Protein AF-W9E8N7-F1 (afdb_monomer)

Organism: NCBI:txid1421016

Structure (mmCIF, N/CA/C/O backbone):
data_AF-W9E8N7-F1
#
_entry.id   AF-W9E8N7-F1
#
loop_
_atom_site.group_PDB
_atom_site.id
_atom_site.type_symbol
_atom_site.label_atom_id
_atom_site.label_alt_id
_atom_site.label_comp_id
_atom_site.label_asym_id
_atom_site.label_entity_id
_atom_site.label_seq_id
_atom_site.pdbx_PDB_ins_code
_atom_site.Cartn_x
_atom_site.Cartn_y
_atom_site.Cartn_z
_atom_site.occupancy
_atom_site.B_iso_or_equiv
_atom_site.auth_seq_id
_atom_site.auth_comp_id
_atom_site.auth_asym_id
_atom_site.auth_atom_id
_atom_site.pdbx_PDB_model_num
ATOM 1 N N . MET A 1 1 ? 32.886 -12.406 -20.389 1.00 54.56 1 MET A N 1
ATOM 2 C CA . MET A 1 1 ? 32.725 -10.946 -20.546 1.00 54.56 1 MET A CA 1
ATOM 3 C C . MET A 1 1 ? 31.265 -10.624 -20.271 1.00 54.56 1 MET A C 1
ATOM 5 O O . MET A 1 1 ? 30.426 -10.996 -21.075 1.00 54.56 1 MET A O 1
ATOM 9 N N . TYR A 1 2 ? 30.943 -10.055 -19.107 1.00 60.44 2 TYR A N 1
ATOM 10 C CA . TYR A 1 2 ? 29.586 -9.583 -18.817 1.00 60.44 2 TYR A CA 1
ATOM 11 C C . TYR A 1 2 ? 29.508 -8.126 -19.264 1.00 60.44 2 TYR A C 1
ATOM 13 O O . TYR A 1 2 ? 30.057 -7.252 -18.599 1.00 60.44 2 TYR A O 1
ATOM 21 N N . ILE A 1 3 ? 28.891 -7.875 -20.416 1.00 72.69 3 ILE A N 1
ATOM 22 C CA . ILE A 1 3 ? 28.592 -6.510 -20.851 1.00 72.69 3 ILE A CA 1
ATOM 23 C C . ILE A 1 3 ? 27.424 -6.043 -19.984 1.00 72.69 3 ILE A C 1
ATOM 25 O O . ILE A 1 3 ? 26.313 -6.555 -20.102 1.00 72.69 3 ILE A O 1
ATOM 29 N N . ARG A 1 4 ? 27.695 -5.123 -19.056 1.00 72.88 4 ARG A N 1
ATOM 30 C CA . ARG A 1 4 ? 26.648 -4.403 -18.333 1.00 72.88 4 ARG A CA 1
ATOM 31 C C . ARG A 1 4 ? 26.248 -3.220 -19.196 1.00 72.88 4 ARG A C 1
ATOM 33 O O . ARG A 1 4 ? 27.026 -2.287 -19.350 1.00 72.88 4 ARG A O 1
ATOM 40 N N . GLN A 1 5 ? 25.072 -3.309 -19.799 1.00 75.81 5 GLN A N 1
ATOM 41 C CA . GLN A 1 5 ? 24.465 -2.176 -20.478 1.00 75.81 5 GLN A CA 1
ATOM 42 C C . GLN A 1 5 ? 24.056 -1.157 -19.410 1.00 75.81 5 GLN A C 1
ATOM 44 O O . GLN A 1 5 ? 23.419 -1.525 -18.421 1.00 75.81 5 GLN A O 1
ATOM 49 N N . GLU A 1 6 ? 24.466 0.096 -19.574 1.00 77.88 6 GLU A N 1
ATOM 50 C CA . GLU A 1 6 ? 23.994 1.180 -18.715 1.00 77.88 6 GLU A CA 1
ATOM 51 C C . GLU A 1 6 ? 22.499 1.412 -18.986 1.00 77.88 6 GLU A C 1
ATOM 53 O O . GLU A 1 6 ? 22.050 1.337 -20.134 1.00 77.88 6 GLU A O 1
ATOM 58 N N . CYS A 1 7 ? 21.709 1.638 -17.930 1.00 74.81 7 CYS A N 1
ATOM 59 C CA . CYS A 1 7 ? 20.302 1.996 -18.096 1.00 74.81 7 CYS A CA 1
ATOM 60 C C . CYS A 1 7 ? 20.226 3.366 -18.774 1.00 74.81 7 CYS A C 1
ATOM 62 O O . CYS A 1 7 ? 20.619 4.364 -18.178 1.00 74.81 7 CYS A O 1
ATOM 64 N N . LEU A 1 8 ? 19.715 3.401 -20.007 1.00 85.06 8 LEU A N 1
ATOM 65 C CA . LEU A 1 8 ? 19.536 4.640 -20.770 1.00 85.06 8 LEU A CA 1
ATOM 66 C C . LEU A 1 8 ? 18.454 5.550 -20.175 1.00 85.06 8 LEU A C 1
ATOM 68 O O . LEU A 1 8 ? 18.531 6.759 -20.356 1.00 85.06 8 LEU A O 1
ATOM 72 N N . PHE A 1 9 ? 17.474 4.962 -19.483 1.00 85.06 9 PHE A N 1
ATOM 73 C CA . PHE A 1 9 ? 16.367 5.670 -18.847 1.00 85.06 9 PHE A CA 1
ATOM 74 C C . PHE A 1 9 ? 16.111 5.132 -17.441 1.00 85.06 9 PHE A C 1
ATOM 76 O O . PHE A 1 9 ? 16.296 3.935 -17.178 1.00 85.06 9 PHE A O 1
ATOM 83 N N . SER A 1 10 ? 15.664 6.010 -16.545 1.00 86.75 10 SER A N 1
ATOM 84 C CA . SER A 1 10 ? 15.150 5.616 -15.232 1.00 86.75 10 SER A CA 1
ATOM 85 C C . SER A 1 10 ? 13.738 5.024 -15.341 1.00 86.75 10 SER A C 1
ATOM 87 O O . SER A 1 10 ? 13.044 5.196 -16.342 1.00 86.75 10 SER A O 1
ATOM 89 N N . PHE A 1 11 ? 13.291 4.295 -14.312 1.00 87.44 11 PHE A N 1
ATOM 90 C CA . PHE A 1 11 ? 11.921 3.768 -14.298 1.00 87.44 11 PHE A CA 1
ATOM 91 C C . PHE A 1 11 ? 10.887 4.903 -14.330 1.00 87.44 11 PHE A C 1
ATOM 93 O O . PHE A 1 11 ? 9.913 4.813 -15.070 1.00 87.44 11 PHE A O 1
ATOM 100 N N . ASP A 1 12 ? 11.140 5.985 -13.588 1.00 85.56 12 ASP A N 1
ATOM 101 C CA . ASP A 1 12 ? 10.286 7.177 -13.553 1.00 85.56 12 ASP A CA 1
ATOM 102 C C . ASP A 1 12 ? 10.121 7.802 -14.945 1.00 85.56 12 ASP A C 1
ATOM 104 O O . ASP A 1 12 ? 9.006 8.101 -15.367 1.00 85.56 12 ASP A O 1
ATOM 108 N N . GLU A 1 13 ? 11.216 7.929 -15.700 1.00 88.88 13 GLU A N 1
ATOM 109 C CA . GLU A 1 13 ? 11.186 8.449 -17.073 1.00 88.88 13 GLU A CA 1
ATOM 110 C C . GLU A 1 13 ? 10.324 7.593 -18.000 1.00 88.88 13 GLU A C 1
ATOM 112 O O . GLU A 1 13 ? 9.601 8.127 -18.837 1.00 88.88 13 GLU A O 1
ATOM 117 N N . LEU A 1 14 ? 10.373 6.268 -17.848 1.00 88.75 14 LEU A N 1
ATOM 118 C CA . LEU A 1 14 ? 9.561 5.359 -18.655 1.00 88.75 14 LEU A CA 1
ATOM 119 C C . LEU A 1 14 ? 8.070 5.457 -18.314 1.00 88.75 14 LEU A C 1
ATOM 121 O O . LEU A 1 14 ? 7.239 5.321 -19.213 1.00 88.75 14 LEU A O 1
ATOM 125 N N . ILE A 1 15 ? 7.728 5.702 -17.045 1.00 88.75 15 ILE A N 1
ATOM 126 C CA . ILE A 1 15 ? 6.334 5.827 -16.601 1.00 88.75 15 ILE A CA 1
ATOM 127 C C . ILE A 1 15 ? 5.663 7.078 -17.170 1.00 88.75 15 ILE A C 1
ATOM 129 O O . ILE A 1 15 ? 4.499 6.999 -17.546 1.00 88.75 15 ILE A O 1
ATOM 133 N N . ILE A 1 16 ? 6.386 8.190 -17.336 1.00 86.75 16 ILE A N 1
ATOM 134 C CA . ILE A 1 16 ? 5.837 9.439 -17.908 1.00 86.75 16 ILE A CA 1
ATOM 135 C C . ILE A 1 16 ? 5.209 9.222 -19.297 1.00 86.75 16 ILE A C 1
ATOM 137 O O . ILE A 1 16 ? 4.272 9.922 -19.674 1.00 86.75 16 ILE A O 1
ATOM 141 N N . PHE A 1 17 ? 5.711 8.255 -20.069 1.00 88.31 17 PHE A N 1
ATOM 142 C CA . PHE A 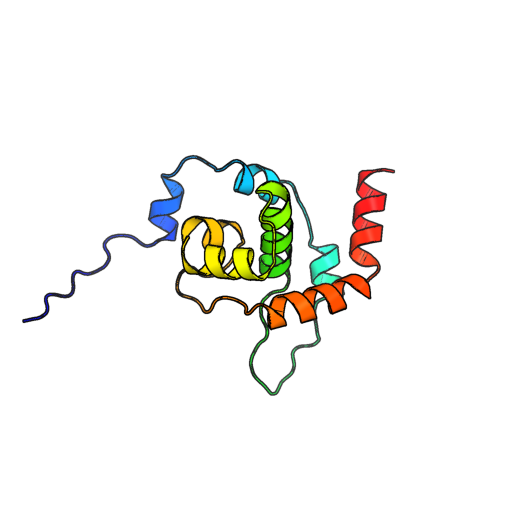1 17 ? 5.197 7.953 -21.407 1.00 88.31 17 PHE A CA 1
ATOM 143 C C . PHE A 1 17 ? 4.035 6.951 -21.416 1.00 88.31 17 PHE A C 1
ATOM 145 O O . PHE A 1 17 ? 3.491 6.664 -22.485 1.00 88.31 17 PHE A O 1
ATOM 152 N N . GLN A 1 18 ? 3.662 6.391 -20.263 1.00 86.88 18 GLN A N 1
ATOM 153 C CA . GLN A 1 18 ? 2.525 5.484 -20.156 1.00 86.88 18 GLN A CA 1
ATOM 154 C C . GLN A 1 18 ? 1.219 6.262 -19.950 1.00 86.88 18 GLN A C 1
ATOM 156 O O . GLN A 1 18 ? 1.219 7.321 -19.326 1.00 86.88 18 GLN A O 1
ATOM 161 N N . PRO A 1 19 ? 0.089 5.763 -20.481 1.00 87.94 19 PRO A N 1
ATOM 162 C CA . PRO A 1 19 ? -1.209 6.343 -20.172 1.00 87.94 19 PRO A CA 1
ATOM 163 C C . PRO A 1 19 ? -1.545 6.131 -18.693 1.00 87.94 19 PRO A C 1
ATOM 165 O O . PRO A 1 19 ? -1.278 5.057 -18.150 1.00 87.94 19 PRO A O 1
ATOM 168 N N . GLU A 1 20 ? -2.190 7.123 -18.077 1.00 86.38 20 GLU A N 1
ATOM 169 C CA . GLU A 1 20 ? -2.609 7.029 -16.678 1.00 86.38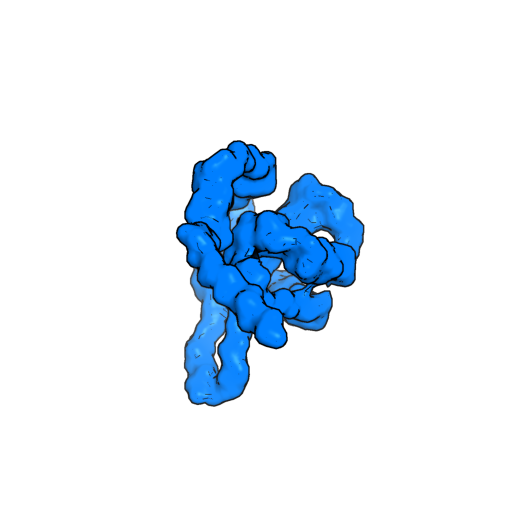 20 GLU A CA 1
ATOM 170 C C . GLU A 1 20 ? -3.528 5.827 -16.452 1.00 86.38 20 GLU A C 1
ATOM 172 O O . GLU A 1 20 ? -4.489 5.576 -17.195 1.00 86.38 20 GLU A O 1
ATOM 177 N N . THR A 1 21 ? -3.247 5.076 -15.392 1.00 89.38 21 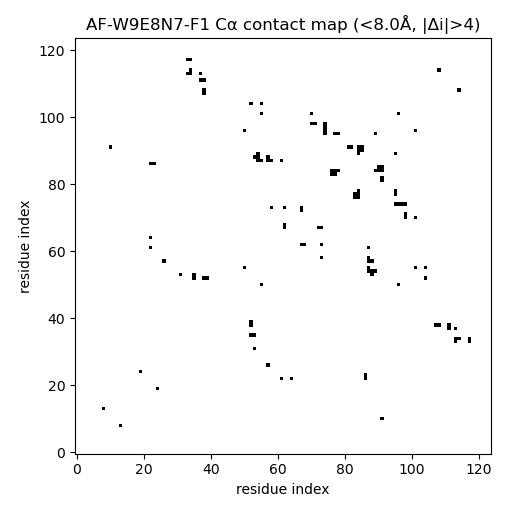THR A N 1
ATOM 178 C CA . THR A 1 21 ? -4.108 3.961 -15.007 1.00 89.38 21 THR A CA 1
ATOM 179 C C . THR A 1 21 ? -5.324 4.456 -14.230 1.00 89.38 21 THR A C 1
ATOM 181 O O . THR A 1 21 ? -5.278 5.443 -13.499 1.00 89.38 21 THR A O 1
ATOM 184 N N . LYS A 1 22 ? -6.432 3.704 -14.291 1.00 91.06 22 LYS A N 1
ATOM 185 C CA . LYS A 1 22 ? -7.609 3.977 -13.446 1.00 91.06 22 LYS A CA 1
ATOM 186 C C . LYS A 1 22 ? -7.241 4.060 -11.957 1.00 91.06 22 LYS A C 1
ATOM 188 O O . LYS A 1 22 ? -7.871 4.806 -11.214 1.00 91.06 22 LYS A O 1
ATOM 193 N N . LEU A 1 23 ? -6.257 3.271 -11.522 1.00 92.00 23 LEU A N 1
ATOM 194 C CA . LEU A 1 23 ? -5.769 3.289 -10.149 1.00 92.00 23 LEU A CA 1
ATOM 195 C C . LEU A 1 23 ? -5.135 4.644 -9.812 1.00 92.00 23 LEU A C 1
ATOM 197 O O . LEU A 1 23 ? -5.543 5.258 -8.833 1.00 92.00 23 LEU A O 1
ATOM 201 N N . GLU A 1 24 ? -4.197 5.120 -10.633 1.00 91.38 24 GLU A N 1
ATOM 202 C CA . GLU A 1 24 ? -3.556 6.435 -10.466 1.00 91.38 24 GLU A CA 1
ATOM 203 C C . GLU A 1 24 ? -4.582 7.567 -10.458 1.00 91.38 24 GLU A C 1
ATOM 205 O O . GLU A 1 24 ? -4.547 8.418 -9.572 1.00 91.38 24 GLU A O 1
ATOM 210 N N . MET A 1 25 ? -5.545 7.533 -11.384 1.00 91.50 25 MET A N 1
ATOM 211 C CA . MET A 1 25 ? -6.617 8.528 -11.445 1.00 91.50 25 MET A CA 1
ATOM 212 C C . MET A 1 25 ? -7.436 8.588 -10.154 1.00 91.50 25 MET A C 1
ATOM 214 O O . MET A 1 25 ? -7.868 9.662 -9.761 1.00 91.50 25 MET A O 1
ATOM 218 N N . VAL A 1 26 ? -7.688 7.450 -9.499 1.00 92.44 26 VAL A N 1
ATOM 219 C CA . VAL A 1 26 ? -8.421 7.433 -8.226 1.00 92.44 26 VAL A CA 1
ATOM 220 C C . VAL A 1 26 ? -7.524 7.889 -7.082 1.00 92.44 26 VAL A C 1
ATOM 222 O O . VAL A 1 26 ? -7.947 8.713 -6.278 1.00 92.44 26 VAL A O 1
ATOM 225 N N . LEU A 1 27 ? -6.293 7.375 -7.004 1.00 90.94 27 LEU A N 1
ATOM 226 C CA . LEU A 1 27 ? -5.360 7.718 -5.931 1.00 90.94 27 LEU A CA 1
ATOM 227 C C . LEU A 1 27 ? -4.991 9.209 -5.939 1.00 90.94 27 LEU A C 1
ATOM 229 O O . LEU A 1 27 ? -4.847 9.785 -4.868 1.00 90.94 27 LEU A O 1
ATOM 233 N N . SER A 1 28 ? -4.915 9.854 -7.109 1.00 90.69 28 SER A N 1
ATOM 234 C CA . SER A 1 28 ? -4.614 11.290 -7.228 1.00 90.69 28 SER A CA 1
ATOM 235 C C . SER A 1 28 ? -5.697 12.211 -6.658 1.00 90.69 28 SER A C 1
ATOM 237 O O . SER A 1 28 ? -5.416 13.372 -6.372 1.00 90.69 28 SER A O 1
ATOM 239 N N . GLN A 1 29 ? -6.925 11.712 -6.488 1.00 90.00 29 GLN A N 1
ATOM 240 C CA . GLN A 1 29 ? -8.044 12.474 -5.922 1.00 90.00 29 GLN A CA 1
ATOM 241 C C . GLN A 1 29 ? -8.175 12.307 -4.405 1.00 90.00 29 GLN A C 1
ATOM 243 O O . GLN A 1 29 ? -9.008 12.967 -3.789 1.00 90.00 29 GLN A O 1
ATOM 248 N N . LEU A 1 30 ? -7.409 11.397 -3.803 1.00 87.69 30 LEU A N 1
ATOM 249 C CA . LEU A 1 30 ? -7.519 11.076 -2.387 1.00 87.69 30 LEU A CA 1
ATOM 250 C C . LEU A 1 30 ? -6.419 11.792 -1.605 1.00 87.69 30 LEU A C 1
ATOM 252 O O . LEU A 1 30 ? -5.237 11.511 -1.789 1.00 87.69 30 LEU A O 1
ATOM 256 N N . ASP A 1 31 ? -6.816 12.681 -0.696 1.00 87.62 31 ASP A N 1
ATOM 257 C CA . ASP A 1 31 ? -5.904 13.290 0.270 1.00 87.62 31 ASP A CA 1
ATOM 258 C C . ASP A 1 31 ? -5.962 12.525 1.599 1.00 87.62 31 ASP A C 1
ATOM 260 O O . ASP A 1 31 ? -7.008 12.445 2.239 1.00 87.62 31 ASP A O 1
ATOM 264 N N . PHE A 1 32 ? -4.826 11.956 2.007 1.00 87.00 32 PHE A N 1
ATOM 265 C CA . PHE A 1 32 ? -4.663 11.259 3.290 1.00 87.00 32 PHE A CA 1
ATOM 266 C C . PHE A 1 32 ? -3.685 11.961 4.226 1.00 87.00 32 PHE A C 1
ATOM 268 O O . PHE A 1 32 ? -3.150 11.333 5.144 1.00 87.00 32 PHE A O 1
ATOM 275 N N . SER A 1 33 ? -3.420 13.248 4.007 1.00 87.19 33 SER A N 1
ATOM 276 C CA . SER A 1 33 ? -2.477 14.014 4.822 1.00 87.19 33 SER A CA 1
ATOM 277 C C . SER A 1 33 ? -2.822 13.931 6.312 1.00 87.19 33 SER A C 1
ATOM 279 O O . SER A 1 33 ? -1.940 13.655 7.126 1.00 87.19 33 SER A O 1
ATOM 281 N N . ASN A 1 34 ? -4.102 14.052 6.675 1.00 86.00 34 ASN A N 1
ATOM 282 C CA . ASN A 1 34 ? -4.565 13.945 8.063 1.00 86.00 34 ASN A CA 1
ATOM 283 C C . ASN A 1 34 ? -4.304 12.553 8.654 1.00 86.00 34 ASN A C 1
ATOM 285 O O . ASN A 1 34 ? -3.705 12.433 9.728 1.00 86.00 34 ASN A O 1
ATOM 289 N N . VAL A 1 35 ? -4.674 11.486 7.933 1.00 86.81 35 VAL A N 1
ATOM 290 C CA . VAL A 1 35 ? -4.390 10.104 8.353 1.00 86.81 35 VAL A CA 1
ATOM 291 C C . VAL A 1 35 ? -2.891 9.893 8.551 1.00 86.81 35 VAL A C 1
ATOM 293 O O . VAL A 1 35 ? -2.472 9.393 9.594 1.00 86.81 35 VAL A O 1
ATOM 296 N N . VAL A 1 36 ? -2.063 10.302 7.591 1.00 87.56 36 VAL A N 1
ATOM 297 C CA . VAL A 1 36 ? -0.604 10.142 7.654 1.00 87.56 36 VAL A CA 1
ATOM 298 C C . VAL A 1 36 ? -0.015 10.901 8.839 1.00 87.56 36 VAL A C 1
ATOM 30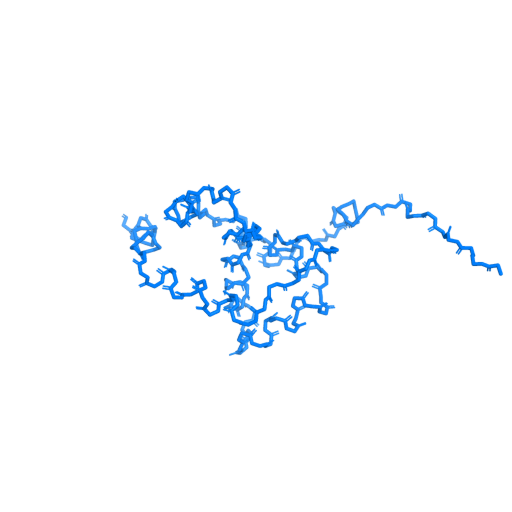0 O O . VAL A 1 36 ? 0.809 10.340 9.564 1.00 87.56 36 VAL A O 1
ATOM 303 N N . LEU A 1 37 ? -0.465 12.131 9.094 1.00 86.69 37 LEU A N 1
ATOM 304 C CA . LEU A 1 37 ? -0.041 12.923 10.248 1.00 86.69 37 LEU A CA 1
ATOM 305 C C . LEU A 1 37 ? -0.433 12.251 11.569 1.00 86.69 37 LEU A C 1
ATOM 307 O O . LEU A 1 37 ? 0.401 12.147 12.466 1.00 86.69 37 LEU A O 1
ATOM 311 N N . SER A 1 38 ? -1.653 11.717 11.672 1.00 85.44 38 SER A N 1
ATOM 312 C CA . SER A 1 38 ? -2.113 11.004 12.874 1.00 85.44 38 SER A CA 1
ATOM 313 C C . SER A 1 38 ? -1.323 9.714 13.145 1.00 85.44 38 SER A C 1
ATOM 315 O O . SER A 1 38 ? -1.087 9.342 14.294 1.00 85.44 38 SER A O 1
ATOM 317 N N . LEU A 1 39 ? -0.885 9.028 12.083 1.00 82.25 39 LEU A N 1
ATOM 318 C CA . LEU A 1 39 ? -0.135 7.772 12.162 1.00 82.25 39 LEU A CA 1
ATOM 319 C C . LEU A 1 39 ? 1.380 7.986 12.251 1.00 82.25 39 LEU A C 1
ATOM 321 O O . LEU A 1 39 ? 2.122 7.021 12.483 1.00 82.25 39 LEU A O 1
ATOM 325 N N . SER A 1 40 ? 1.842 9.223 12.060 1.00 73.19 40 SER A N 1
ATOM 326 C CA . SER A 1 40 ? 3.253 9.581 12.108 1.00 73.19 40 SER A CA 1
ATOM 327 C C . SER A 1 40 ? 3.793 9.317 13.505 1.00 73.19 40 SER A C 1
ATOM 329 O O . SER A 1 40 ? 3.425 9.949 14.494 1.00 73.19 40 SER A O 1
ATOM 331 N N . ARG A 1 41 ? 4.678 8.325 13.600 1.00 67.06 41 ARG A N 1
ATOM 332 C CA . ARG A 1 41 ? 5.353 8.005 14.855 1.00 67.06 41 ARG A CA 1
ATOM 333 C C . ARG A 1 41 ? 6.478 9.010 15.087 1.00 67.06 41 ARG A C 1
ATOM 335 O O . ARG A 1 41 ? 7.135 9.394 14.119 1.00 67.06 41 ARG A O 1
ATOM 342 N N . PRO A 1 42 ? 6.774 9.372 16.347 1.00 61.12 42 PRO A N 1
ATOM 343 C CA . PRO A 1 42 ? 7.999 10.099 16.647 1.00 61.12 42 PRO A CA 1
ATOM 344 C C . PRO A 1 42 ? 9.191 9.303 16.106 1.00 61.12 42 PRO A C 1
ATOM 346 O O . PRO A 1 42 ? 9.253 8.084 16.291 1.00 61.12 42 PRO A O 1
ATOM 349 N N . GLU A 1 43 ? 10.115 9.974 15.415 1.00 59.03 43 GLU A N 1
ATOM 350 C CA . GLU A 1 43 ? 11.300 9.328 14.853 1.00 59.03 43 GLU A CA 1
ATOM 351 C C . GLU A 1 43 ? 12.059 8.579 15.957 1.00 59.03 43 GLU A C 1
ATOM 353 O O . GLU A 1 43 ? 12.674 9.168 16.853 1.00 59.03 43 GLU A O 1
ATOM 358 N N . TYR A 1 44 ? 12.020 7.248 15.913 1.00 60.84 44 TYR A N 1
ATOM 359 C CA . TYR A 1 44 ? 12.806 6.442 16.831 1.00 60.84 44 TYR A CA 1
ATOM 360 C C . TYR A 1 44 ? 14.279 6.587 16.448 1.00 60.84 44 TYR A C 1
ATOM 362 O O . TYR A 1 44 ? 14.708 6.124 15.394 1.00 60.84 44 TYR A O 1
ATOM 370 N N . LYS A 1 45 ? 15.086 7.181 17.336 1.00 63.44 45 LYS A N 1
ATOM 371 C CA . LYS A 1 45 ? 16.542 7.339 17.141 1.00 63.44 45 LYS A CA 1
ATOM 372 C C . LYS A 1 45 ? 17.301 6.005 17.033 1.00 63.44 45 LYS A C 1
ATOM 374 O O . LYS A 1 45 ? 18.503 6.008 16.785 1.00 63.44 45 LYS A O 1
ATOM 379 N N . ARG A 1 46 ? 16.643 4.869 17.297 1.00 72.69 46 ARG A N 1
ATOM 380 C CA . ARG A 1 46 ? 17.243 3.529 17.331 1.00 72.69 46 ARG A CA 1
ATOM 381 C C . ARG A 1 46 ? 16.304 2.506 16.689 1.00 72.69 46 ARG A C 1
ATOM 383 O O . ARG A 1 46 ? 15.115 2.495 16.990 1.00 72.69 46 ARG A O 1
ATOM 390 N N . GLY A 1 47 ? 16.871 1.615 15.877 1.00 73.69 47 GLY A N 1
ATOM 391 C CA . GLY A 1 47 ? 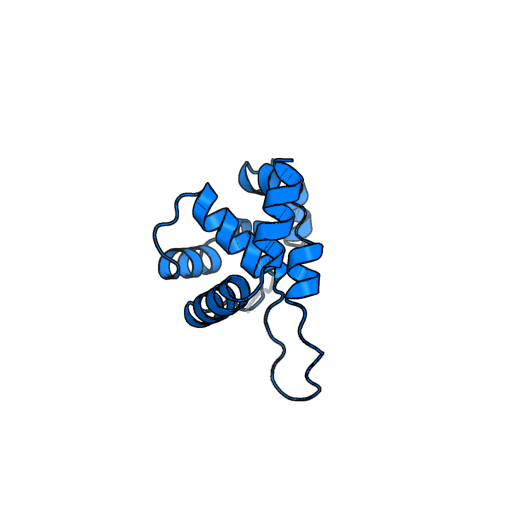16.164 0.532 15.185 1.00 73.69 47 GLY A CA 1
ATOM 392 C C . GLY A 1 47 ? 15.986 0.776 13.679 1.00 73.69 47 GLY A C 1
ATOM 393 O O . GLY A 1 47 ? 16.286 1.866 13.191 1.00 73.69 47 GLY A O 1
ATOM 394 N N . PRO A 1 48 ? 15.536 -0.240 12.920 1.00 76.25 48 PRO A N 1
ATOM 395 C CA . PRO A 1 48 ? 15.259 -0.093 11.495 1.00 76.25 48 PRO A CA 1
ATOM 396 C C . PRO A 1 48 ? 14.148 0.929 11.242 1.00 76.25 48 PRO A C 1
ATOM 398 O O . PRO A 1 48 ? 13.138 0.938 11.951 1.00 76.25 48 PRO A O 1
ATOM 401 N N . LYS A 1 49 ? 14.312 1.754 10.202 1.00 81.19 49 LYS A N 1
ATOM 402 C CA . LYS A 1 49 ? 13.247 2.652 9.747 1.00 81.19 49 LYS A CA 1
ATOM 403 C C . LYS A 1 49 ? 12.043 1.822 9.292 1.00 81.19 49 LYS A C 1
ATOM 405 O O . LYS A 1 49 ? 12.200 0.818 8.597 1.00 81.19 49 LYS A O 1
ATOM 410 N N . GLY A 1 50 ? 10.855 2.226 9.734 1.00 83.94 50 GLY A N 1
ATOM 411 C CA . GLY A 1 50 ? 9.600 1.633 9.283 1.00 83.94 50 GLY A CA 1
ATOM 412 C C . GLY A 1 50 ? 9.302 1.974 7.822 1.00 83.94 50 GLY A C 1
ATOM 413 O O . GLY A 1 50 ? 9.991 2.785 7.208 1.00 83.94 50 GLY A O 1
ATOM 414 N N . TYR A 1 51 ? 8.255 1.353 7.285 1.00 89.69 51 TYR A N 1
ATOM 415 C CA . TYR A 1 51 ? 7.682 1.764 6.006 1.00 89.69 51 TYR A CA 1
ATOM 416 C C . TYR A 1 51 ? 6.912 3.072 6.176 1.00 89.69 51 TYR A C 1
ATOM 418 O O . TYR A 1 51 ? 6.319 3.304 7.232 1.00 89.69 51 TYR A O 1
ATOM 426 N N . ASP A 1 52 ? 6.911 3.884 5.124 1.00 90.44 52 ASP A N 1
ATOM 427 C CA . ASP A 1 52 ? 6.067 5.069 5.029 1.00 90.44 52 ASP A CA 1
ATOM 428 C C . ASP A 1 52 ? 4.577 4.652 5.102 1.00 90.44 52 ASP A C 1
ATOM 430 O O . ASP A 1 52 ? 4.175 3.712 4.398 1.00 90.44 52 ASP A O 1
ATOM 434 N N . PRO A 1 53 ? 3.763 5.264 5.985 1.00 91.56 53 PRO A N 1
ATOM 435 C CA . PRO A 1 53 ? 2.335 4.975 6.082 1.00 91.56 53 PRO A CA 1
ATOM 436 C C . PRO A 1 53 ? 1.556 5.269 4.794 1.00 91.56 53 PRO A C 1
ATOM 438 O O . PRO A 1 53 ? 0.591 4.553 4.523 1.00 91.56 53 PRO A O 1
ATOM 441 N N . LEU A 1 54 ? 1.950 6.269 3.995 1.00 92.44 54 LEU A N 1
ATOM 442 C CA . LEU A 1 54 ? 1.171 6.669 2.819 1.00 92.44 54 LEU A CA 1
ATOM 443 C C . LEU A 1 54 ? 1.149 5.569 1.736 1.00 92.44 54 LEU A C 1
ATOM 445 O O . LEU A 1 54 ? 0.054 5.134 1.368 1.00 92.44 54 LEU A O 1
ATOM 449 N N . PRO A 1 55 ? 2.293 4.996 1.305 1.00 94.81 55 PRO A N 1
ATOM 450 C CA . PRO A 1 55 ? 2.286 3.881 0.361 1.00 94.81 55 PRO A CA 1
ATOM 451 C C . PRO A 1 55 ? 1.575 2.622 0.871 1.00 94.81 55 PRO A C 1
ATOM 453 O O . PRO A 1 55 ? 0.961 1.878 0.104 1.00 94.81 55 PRO A O 1
ATOM 456 N N . LEU A 1 56 ? 1.625 2.367 2.185 1.00 95.56 56 LEU A N 1
ATOM 457 C CA . LEU A 1 56 ? 0.875 1.263 2.787 1.00 95.56 56 LEU A CA 1
ATOM 458 C C . LEU A 1 56 ? -0.638 1.481 2.671 1.00 95.56 56 LEU A C 1
ATOM 460 O O . LEU A 1 56 ? -1.366 0.526 2.398 1.00 95.56 56 LEU A O 1
ATOM 464 N N . LEU A 1 57 ? -1.106 2.714 2.865 1.00 94.25 57 LEU A N 1
ATOM 465 C CA . LEU A 1 57 ? -2.515 3.072 2.732 1.00 94.25 57 LEU A CA 1
ATOM 466 C C . LEU A 1 57 ? -2.979 2.985 1.274 1.00 94.25 57 LEU A C 1
ATOM 468 O O . LEU A 1 57 ? -3.982 2.327 0.997 1.00 94.25 57 LEU A O 1
ATOM 472 N N . TYR A 1 58 ? -2.207 3.538 0.334 1.00 95.56 58 TYR A N 1
ATOM 473 C CA . TYR A 1 58 ? -2.486 3.415 -1.099 1.00 95.56 58 TYR A CA 1
ATOM 474 C C . TYR A 1 58 ? -2.553 1.963 -1.561 1.00 95.56 58 TYR A C 1
ATOM 476 O O . TYR A 1 58 ? -3.473 1.603 -2.290 1.00 95.56 58 TYR A O 1
ATOM 484 N N . ALA A 1 59 ? -1.666 1.092 -1.079 1.00 96.94 59 ALA A N 1
ATOM 485 C CA . ALA A 1 59 ? -1.725 -0.330 -1.407 1.00 96.94 59 ALA A CA 1
ATOM 486 C C . ALA A 1 59 ? -3.002 -1.019 -0.903 1.00 96.94 59 ALA A C 1
ATOM 488 O O . ALA A 1 59 ? -3.540 -1.893 -1.583 1.00 96.94 59 ALA A O 1
ATOM 489 N N . LEU A 1 60 ? -3.509 -0.633 0.273 1.00 95.75 60 LEU A N 1
ATOM 490 C CA . LEU A 1 60 ? -4.776 -1.151 0.796 1.00 95.75 60 LEU A CA 1
ATOM 491 C C . LEU A 1 60 ? -5.978 -0.636 -0.004 1.00 95.75 60 LEU A C 1
ATOM 493 O O . LEU A 1 60 ? -6.923 -1.385 -0.232 1.00 95.75 60 LEU A O 1
ATOM 497 N N . ILE A 1 61 ? -5.940 0.607 -0.478 1.00 94.62 61 ILE A N 1
ATOM 498 C CA . ILE A 1 61 ? -6.982 1.156 -1.356 1.00 94.62 61 ILE A CA 1
ATOM 499 C C . ILE A 1 61 ? -6.940 0.470 -2.721 1.00 94.62 61 ILE A C 1
ATOM 501 O O . ILE A 1 61 ? -7.970 0.014 -3.215 1.00 94.62 61 ILE A O 1
ATOM 505 N N . ALA A 1 62 ? -5.747 0.306 -3.291 1.00 96.81 6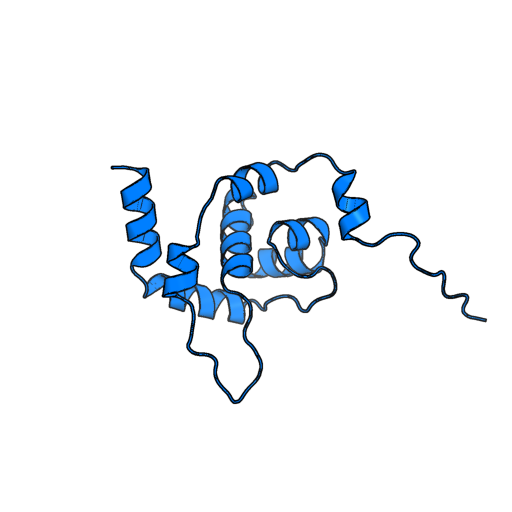2 ALA A N 1
ATOM 506 C CA . ALA A 1 62 ? -5.527 -0.424 -4.532 1.00 96.81 62 ALA A CA 1
ATOM 507 C C . ALA A 1 62 ? -6.033 -1.871 -4.434 1.00 96.81 62 ALA A C 1
ATOM 509 O O . ALA A 1 62 ? -6.697 -2.359 -5.349 1.00 96.81 62 ALA A O 1
ATOM 510 N N . MET A 1 63 ? -5.809 -2.528 -3.287 1.00 97.12 63 MET A N 1
ATOM 511 C CA . MET A 1 63 ? -6.363 -3.849 -2.983 1.00 97.12 63 MET A CA 1
ATOM 512 C C . MET A 1 63 ? -7.891 -3.877 -3.135 1.00 97.12 63 MET A C 1
ATOM 514 O O . MET A 1 63 ? -8.414 -4.819 -3.732 1.00 97.12 63 MET A O 1
ATOM 518 N N . GLN A 1 64 ? -8.599 -2.853 -2.645 1.00 95.31 64 GLN A N 1
ATOM 519 C CA . GLN A 1 64 ? -10.059 -2.763 -2.764 1.00 95.31 64 GLN A CA 1
ATOM 520 C C . GLN A 1 64 ? -10.514 -2.432 -4.189 1.00 95.31 64 GLN A C 1
ATOM 522 O O . GLN A 1 64 ? -11.422 -3.080 -4.712 1.00 95.31 64 GLN A O 1
ATOM 527 N N . LEU A 1 65 ? -9.865 -1.466 -4.845 1.00 95.50 65 LEU A N 1
ATOM 528 C CA . LEU A 1 65 ? -10.219 -1.026 -6.200 1.00 95.50 65 LEU A CA 1
ATOM 529 C C . LEU A 1 65 ? -10.054 -2.140 -7.237 1.00 95.50 65 LEU A C 1
ATOM 531 O O . LEU A 1 65 ? -10.896 -2.301 -8.122 1.00 95.50 65 LEU A O 1
ATOM 535 N N . GLU A 1 66 ? -8.996 -2.936 -7.106 1.00 95.25 66 GLU A N 1
ATOM 536 C CA . GLU A 1 66 ? -8.700 -4.048 -8.008 1.00 95.25 66 GLU A CA 1
ATOM 537 C C . GLU A 1 66 ? -9.250 -5.397 -7.523 1.00 95.25 66 GLU A C 1
ATOM 539 O O . GLU A 1 66 ? -9.021 -6.423 -8.165 1.00 95.25 66 GLU A O 1
ATOM 544 N N . LYS A 1 67 ? -10.000 -5.408 -6.410 1.00 96.25 67 LYS A N 1
ATOM 545 C CA . LYS A 1 67 ? -10.637 -6.602 -5.828 1.00 96.25 67 LYS A CA 1
ATOM 546 C C . LYS A 1 67 ? -9.646 -7.737 -5.542 1.00 96.25 67 LYS A C 1
ATOM 548 O O . LYS A 1 67 ? -9.938 -8.914 -5.766 1.00 96.25 67 LYS A O 1
ATOM 553 N N . ILE A 1 68 ? -8.464 -7.394 -5.036 1.00 97.31 68 ILE A N 1
ATOM 554 C CA . ILE A 1 68 ? -7.459 -8.378 -4.632 1.00 97.31 68 ILE A CA 1
ATOM 555 C C . ILE A 1 68 ? -7.961 -9.072 -3.353 1.00 97.31 68 ILE A C 1
ATOM 557 O O . ILE A 1 68 ? -8.210 -8.406 -2.349 1.00 97.31 68 ILE A O 1
ATOM 561 N N . PRO A 1 69 ? -8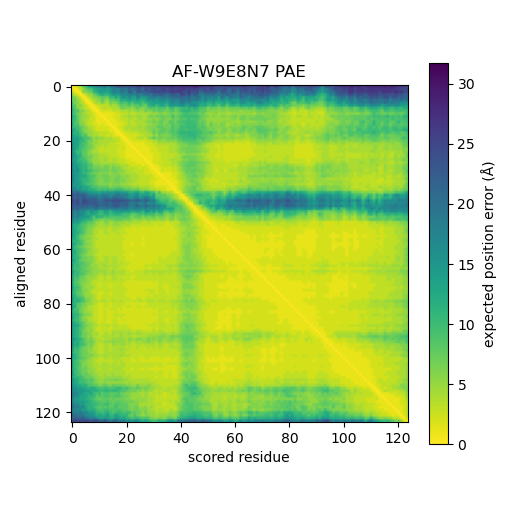.101 -10.409 -3.340 1.00 96.56 69 PRO A N 1
ATOM 562 C CA . PRO A 1 69 ? -8.898 -11.091 -2.319 1.00 96.56 69 PRO A CA 1
ATOM 563 C C . PRO A 1 69 ? -8.223 -11.166 -0.946 1.00 96.56 69 PRO A C 1
ATOM 565 O O . PRO A 1 69 ? -8.904 -11.289 0.068 1.00 96.56 69 PRO A O 1
ATOM 568 N N . THR A 1 70 ? -6.888 -11.150 -0.884 1.00 97.50 70 THR A N 1
ATOM 569 C CA . THR A 1 70 ? -6.147 -11.319 0.374 1.00 97.50 70 THR A CA 1
ATOM 570 C C . THR A 1 70 ? -4.892 -10.454 0.420 1.00 97.50 70 THR A C 1
ATOM 572 O O . THR A 1 70 ? -4.284 -10.158 -0.608 1.00 97.50 70 THR A O 1
ATOM 575 N N . ILE A 1 71 ? -4.445 -10.116 1.634 1.00 97.31 71 ILE A N 1
ATOM 576 C CA . ILE A 1 71 ? -3.188 -9.381 1.860 1.00 97.31 71 ILE A CA 1
ATOM 577 C C . ILE A 1 71 ? -1.985 -10.164 1.312 1.00 97.31 71 ILE A C 1
ATOM 579 O O . ILE A 1 71 ? -1.038 -9.572 0.807 1.00 97.31 71 ILE A O 1
ATOM 583 N N . ALA A 1 72 ? -2.014 -11.500 1.369 1.00 97.88 72 ALA A N 1
ATOM 584 C CA . ALA A 1 72 ? -0.968 -12.325 0.765 1.00 97.88 72 ALA A CA 1
ATOM 585 C C . ALA A 1 72 ? -0.885 -12.098 -0.752 1.00 97.88 72 ALA A C 1
ATOM 587 O O . ALA A 1 72 ? 0.197 -11.837 -1.267 1.00 97.88 72 ALA A O 1
ATOM 588 N N . LYS A 1 73 ? -2.033 -12.086 -1.445 1.00 98.19 73 LYS A N 1
ATOM 589 C CA . LYS A 1 73 ? -2.095 -11.786 -2.881 1.00 98.19 73 LYS A CA 1
ATOM 590 C C . LYS A 1 73 ? -1.697 -10.349 -3.207 1.00 98.19 73 LYS A C 1
ATOM 592 O O . LYS A 1 73 ? -1.067 -10.134 -4.236 1.00 98.19 73 LYS A O 1
ATOM 597 N N . LEU A 1 74 ? -1.999 -9.389 -2.331 1.00 98.25 74 LEU A N 1
ATOM 598 C CA . LEU A 1 74 ? -1.509 -8.016 -2.465 1.00 98.25 74 LEU A CA 1
ATOM 599 C C . LEU A 1 74 ? 0.023 -7.972 -2.416 1.00 98.25 74 LEU A C 1
ATOM 601 O O . LEU A 1 74 ? 0.649 -7.374 -3.284 1.00 98.25 74 LEU A O 1
ATOM 605 N N . VAL A 1 75 ? 0.635 -8.638 -1.432 1.00 97.94 75 VAL A N 1
ATOM 606 C CA . VAL A 1 75 ? 2.099 -8.707 -1.301 1.00 97.94 75 VAL A CA 1
ATOM 607 C C . VAL A 1 75 ? 2.731 -9.422 -2.496 1.00 97.94 75 VAL A C 1
ATOM 609 O O . VAL A 1 75 ? 3.765 -8.973 -2.988 1.00 97.94 75 VAL A O 1
ATOM 612 N N . ASP A 1 76 ? 2.120 -10.502 -2.985 1.00 98.00 76 ASP A N 1
ATOM 613 C CA . ASP A 1 76 ? 2.581 -11.197 -4.191 1.00 98.00 76 ASP A CA 1
ATOM 614 C C . ASP A 1 76 ? 2.525 -10.277 -5.414 1.00 98.00 76 ASP A C 1
ATOM 616 O O . ASP A 1 76 ? 3.502 -10.196 -6.158 1.00 98.00 76 ASP A O 1
ATOM 620 N N . ARG A 1 77 ? 1.432 -9.520 -5.581 1.00 97.50 77 ARG A N 1
ATOM 621 C CA . ARG A 1 77 ? 1.291 -8.570 -6.687 1.00 97.50 77 ARG A CA 1
ATOM 622 C C . ARG A 1 77 ? 2.291 -7.426 -6.594 1.00 97.50 77 ARG A C 1
ATOM 624 O O . ARG A 1 77 ? 2.956 -7.134 -7.580 1.00 97.50 77 ARG A O 1
ATOM 631 N N . LEU A 1 78 ? 2.478 -6.844 -5.409 1.00 97.19 78 LEU A N 1
ATOM 632 C CA . LEU A 1 78 ? 3.521 -5.842 -5.182 1.00 97.19 78 LEU A CA 1
ATOM 633 C C . LEU A 1 78 ? 4.902 -6.393 -5.550 1.00 97.19 78 LEU A C 1
ATOM 635 O O . LEU A 1 78 ? 5.728 -5.649 -6.065 1.00 97.19 78 LEU A O 1
ATOM 639 N N . LYS A 1 79 ? 5.178 -7.684 -5.322 1.00 96.38 79 LYS A N 1
ATOM 640 C CA . LYS A 1 79 ? 6.442 -8.322 -5.725 1.00 96.38 79 LYS A CA 1
ATOM 641 C C . LYS A 1 79 ? 6.579 -8.485 -7.236 1.00 96.38 79 LYS A C 1
ATOM 643 O O . LYS A 1 79 ? 7.666 -8.227 -7.745 1.00 96.38 79 LYS A O 1
ATOM 648 N N . SER A 1 80 ? 5.521 -8.920 -7.915 1.00 95.69 80 SER A N 1
ATOM 649 C CA . SER A 1 80 ? 5.561 -9.291 -9.332 1.00 95.69 80 SER A CA 1
ATOM 650 C C . SER A 1 80 ? 5.334 -8.137 -10.306 1.00 95.69 80 SER A C 1
ATOM 652 O O . SER A 1 80 ? 5.764 -8.243 -11.448 1.00 95.69 80 SER A O 1
ATOM 654 N N . ASP A 1 81 ? 4.637 -7.081 -9.885 1.00 95.12 81 ASP A N 1
ATOM 655 C CA . ASP A 1 81 ? 4.174 -5.985 -10.740 1.00 95.12 81 ASP A CA 1
ATOM 656 C C . ASP A 1 81 ? 4.824 -4.649 -10.316 1.00 95.12 81 ASP A C 1
ATOM 658 O O . ASP A 1 81 ? 4.379 -4.008 -9.355 1.00 95.12 81 ASP A O 1
ATOM 662 N N . PRO A 1 82 ? 5.911 -4.233 -10.999 1.00 92.19 82 PRO A N 1
ATOM 663 C CA . PRO A 1 82 ? 6.605 -2.973 -10.743 1.00 92.19 82 PRO A CA 1
ATOM 664 C C . PRO A 1 82 ? 5.727 -1.732 -10.907 1.00 92.19 82 PRO A C 1
ATOM 666 O O . PRO A 1 82 ? 5.901 -0.783 -10.149 1.00 92.19 82 PRO A O 1
ATOM 669 N N . ILE A 1 83 ? 4.792 -1.743 -11.864 1.00 92.50 83 ILE A N 1
ATOM 670 C CA . ILE A 1 83 ? 3.917 -0.599 -12.155 1.00 92.50 83 ILE A CA 1
ATOM 671 C C . ILE A 1 83 ? 2.899 -0.458 -11.028 1.00 92.50 83 ILE A C 1
ATOM 673 O O . ILE A 1 83 ? 2.786 0.602 -10.425 1.00 92.50 83 ILE A O 1
ATOM 677 N N . PHE A 1 84 ? 2.239 -1.552 -10.638 1.00 94.50 84 PHE A N 1
ATOM 678 C CA . PHE A 1 84 ? 1.334 -1.540 -9.486 1.00 94.50 84 PHE A CA 1
ATOM 679 C C . PHE A 1 84 ? 2.046 -1.085 -8.204 1.00 94.50 84 PHE A C 1
ATOM 681 O O . PHE A 1 84 ? 1.509 -0.291 -7.429 1.00 94.50 84 PHE A O 1
ATOM 688 N N . ARG A 1 85 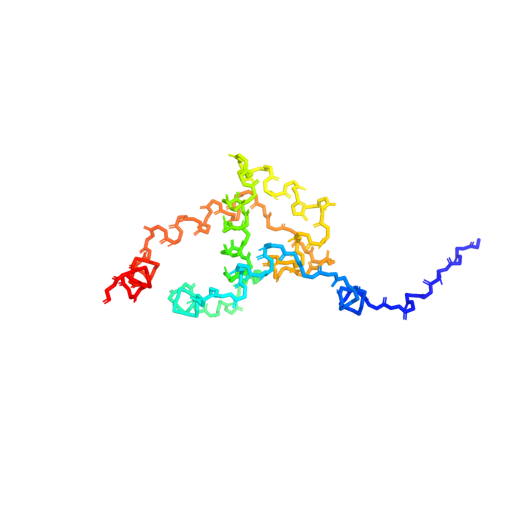? 3.282 -1.555 -7.987 1.00 94.69 85 ARG A N 1
ATOM 689 C CA . ARG A 1 85 ? 4.116 -1.123 -6.860 1.00 94.69 85 ARG A CA 1
ATOM 690 C C . ARG A 1 85 ? 4.402 0.382 -6.906 1.00 94.69 85 ARG A C 1
ATOM 692 O O . ARG A 1 85 ? 4.295 1.032 -5.866 1.00 94.69 85 ARG A O 1
ATOM 699 N N . TYR A 1 86 ? 4.758 0.899 -8.077 1.00 93.62 86 TYR A N 1
ATOM 700 C CA . TYR A 1 86 ? 5.026 2.316 -8.300 1.00 93.62 86 TYR A CA 1
ATOM 701 C C . TYR A 1 86 ? 3.793 3.177 -8.029 1.00 93.62 86 TYR A C 1
ATOM 703 O O . TYR A 1 86 ? 3.868 4.135 -7.267 1.00 93.62 86 TYR A O 1
ATOM 711 N N . ASN A 1 87 ? 2.637 2.764 -8.548 1.00 93.44 87 ASN A N 1
ATOM 712 C CA . ASN A 1 87 ? 1.368 3.472 -8.388 1.00 93.44 87 ASN A CA 1
ATOM 713 C C . ASN A 1 87 ? 0.911 3.527 -6.928 1.00 93.44 87 ASN A C 1
ATOM 715 O O . ASN A 1 87 ? 0.283 4.490 -6.503 1.00 93.44 87 ASN A O 1
ATOM 719 N N . CYS A 1 88 ? 1.261 2.512 -6.133 1.00 94.31 88 CYS A N 1
ATOM 720 C CA . CYS A 1 88 ? 1.048 2.534 -4.689 1.00 94.31 88 CYS A CA 1
ATOM 721 C C . CYS A 1 88 ? 2.029 3.458 -3.942 1.00 94.31 88 CYS A C 1
ATOM 723 O O . CYS A 1 88 ? 1.917 3.572 -2.729 1.00 94.31 88 CYS A O 1
ATOM 725 N N . GLY A 1 89 ? 3.006 4.083 -4.605 1.00 92.94 89 GLY A N 1
ATOM 726 C CA . GLY A 1 89 ? 3.989 4.986 -3.999 1.00 92.94 89 GLY A CA 1
ATOM 727 C C . GLY A 1 89 ? 5.224 4.299 -3.407 1.00 92.94 89 GLY A C 1
ATOM 728 O O . GLY A 1 89 ? 5.969 4.918 -2.648 1.00 92.94 89 GLY A O 1
ATOM 729 N N . PHE A 1 90 ? 5.471 3.019 -3.708 1.00 94.38 90 PHE A N 1
ATOM 730 C CA . PHE A 1 90 ? 6.692 2.345 -3.259 1.00 94.38 90 PHE A CA 1
ATOM 731 C C . PHE A 1 90 ? 7.835 2.509 -4.261 1.00 94.38 90 PHE A C 1
ATOM 733 O O . PHE A 1 90 ? 7.642 2.461 -5.474 1.00 94.38 90 PHE A O 1
ATOM 740 N N . ASN A 1 91 ? 9.066 2.546 -3.746 1.00 91.50 91 ASN A N 1
ATOM 741 C CA . ASN A 1 91 ? 10.252 2.418 -4.585 1.00 91.50 91 ASN A CA 1
ATOM 742 C C . ASN A 1 91 ? 10.257 1.051 -5.298 1.00 91.50 91 ASN A C 1
ATOM 744 O O . ASN A 1 91 ? 10.252 -0.004 -4.655 1.00 91.50 91 ASN A O 1
ATOM 748 N N . VAL A 1 92 ? 10.334 1.078 -6.629 1.00 89.81 92 VAL A N 1
ATOM 749 C CA . VAL A 1 92 ? 10.311 -0.106 -7.498 1.00 89.81 92 VAL A CA 1
ATOM 750 C C . VAL A 1 92 ? 11.442 -1.082 -7.192 1.00 89.81 92 VAL A C 1
ATOM 752 O O . VAL A 1 92 ? 11.231 -2.294 -7.178 1.00 89.81 92 VAL A O 1
ATOM 755 N N . LEU A 1 93 ? 12.626 -0.561 -6.870 1.00 87.88 93 LEU A N 1
ATOM 756 C CA . LEU A 1 93 ? 13.807 -1.354 -6.518 1.00 87.88 93 LEU A CA 1
ATOM 757 C C . LEU A 1 93 ? 13.930 -1.595 -5.004 1.00 87.88 93 LEU A C 1
ATOM 759 O O . LEU A 1 93 ? 14.844 -2.286 -4.554 1.00 87.88 93 LEU A O 1
ATOM 763 N N . GLY A 1 94 ? 13.026 -1.014 -4.213 1.00 89.56 94 GLY A N 1
ATOM 764 C CA . GLY A 1 94 ? 13.011 -1.123 -2.761 1.00 89.56 94 GLY A CA 1
ATOM 765 C C . GLY A 1 94 ? 12.426 -2.443 -2.244 1.00 89.56 94 GLY A C 1
ATOM 766 O O . GLY A 1 94 ? 11.859 -3.238 -3.003 1.00 89.56 94 GLY A O 1
ATOM 767 N N . PRO A 1 95 ? 12.545 -2.691 -0.926 1.00 92.12 95 PRO A N 1
ATOM 768 C CA . PRO A 1 95 ? 11.929 -3.848 -0.295 1.00 92.12 95 PRO A CA 1
ATOM 769 C C . PRO A 1 95 ? 10.398 -3.739 -0.317 1.00 92.12 95 PRO A C 1
ATOM 771 O O . PRO A 1 95 ? 9.831 -2.661 -0.151 1.00 92.12 95 PRO A O 1
ATOM 774 N N . VAL A 1 96 ? 9.726 -4.881 -0.477 1.00 94.88 96 VAL A N 1
ATOM 775 C CA . VAL A 1 96 ? 8.259 -4.965 -0.428 1.00 94.88 96 VAL A CA 1
ATOM 776 C C . VAL A 1 96 ? 7.797 -5.218 1.006 1.00 94.88 96 VAL A C 1
ATOM 778 O O . VAL A 1 96 ? 8.343 -6.118 1.659 1.00 94.88 96 VAL A O 1
ATOM 781 N N . PRO A 1 97 ? 6.763 -4.506 1.495 1.00 96.12 97 PRO A N 1
ATOM 782 C CA . PRO A 1 97 ? 6.163 -4.798 2.788 1.00 96.12 97 PRO A CA 1
ATOM 783 C C . PRO A 1 97 ? 5.718 -6.260 2.899 1.00 96.12 97 PRO A C 1
ATOM 785 O O . PRO A 1 97 ? 5.163 -6.848 1.972 1.00 96.12 97 PRO A O 1
ATOM 788 N N . SER A 1 98 ? 5.934 -6.857 4.068 1.00 96.88 98 SER A N 1
ATOM 789 C CA . SER A 1 98 ? 5.460 -8.215 4.340 1.00 96.88 98 SER A CA 1
ATOM 790 C C . SER A 1 98 ? 3.967 -8.227 4.686 1.00 96.88 98 SER A C 1
ATOM 792 O O . SER A 1 98 ? 3.396 -7.208 5.080 1.00 96.88 98 SER A O 1
ATOM 794 N N . THR A 1 99 ? 3.342 -9.404 4.661 1.00 97.38 99 THR A N 1
ATOM 795 C CA . THR A 1 99 ? 1.962 -9.582 5.149 1.00 97.38 99 THR A CA 1
ATOM 796 C C . THR A 1 99 ? 1.810 -9.148 6.609 1.00 97.38 99 THR A C 1
ATOM 798 O O . THR A 1 99 ? 0.832 -8.498 6.972 1.00 97.38 99 THR A O 1
ATOM 801 N N . SER A 1 100 ? 2.814 -9.433 7.446 1.00 95.56 100 SER A N 1
ATOM 802 C CA . SER A 1 100 ? 2.833 -8.997 8.847 1.00 95.56 100 SER A CA 1
ATOM 803 C C . SER A 1 100 ? 2.960 -7.478 8.995 1.00 95.56 100 SER A C 1
ATOM 805 O O . SER A 1 100 ? 2.400 -6.908 9.930 1.00 95.56 100 SER A O 1
ATOM 807 N N . THR A 1 101 ? 3.638 -6.809 8.055 1.00 95.69 101 THR A N 1
ATOM 808 C CA . THR A 1 101 ? 3.717 -5.344 8.000 1.00 95.69 101 THR A CA 1
ATOM 809 C C . THR A 1 101 ? 2.327 -4.756 7.777 1.00 95.69 101 THR A C 1
ATOM 811 O O . THR A 1 101 ? 1.900 -3.916 8.564 1.00 95.69 101 THR A O 1
ATOM 814 N N . PHE A 1 102 ? 1.588 -5.260 6.784 1.00 96.81 102 PHE A N 1
ATOM 815 C CA . PHE A 1 102 ? 0.208 -4.836 6.531 1.00 96.81 102 PHE A CA 1
ATOM 816 C C . PHE A 1 102 ? -0.726 -5.140 7.702 1.00 96.81 102 PHE A C 1
ATOM 818 O O . PHE A 1 102 ? -1.506 -4.282 8.096 1.00 96.81 102 PHE A O 1
ATOM 825 N N . SER A 1 103 ? -0.617 -6.320 8.320 1.00 95.38 103 SER A N 1
ATOM 826 C CA . SER A 1 103 ? -1.429 -6.657 9.497 1.00 95.38 103 SER A CA 1
ATOM 827 C C . SER A 1 103 ? -1.176 -5.698 10.667 1.00 95.38 103 SER A C 1
ATOM 829 O O . SER A 1 103 ? -2.115 -5.216 11.300 1.00 95.38 103 SER A O 1
ATOM 831 N N . ARG A 1 104 ? 0.089 -5.364 10.949 1.00 93.62 104 ARG A N 1
ATOM 832 C CA . ARG A 1 104 ? 0.440 -4.376 11.983 1.00 93.62 104 ARG A CA 1
ATOM 833 C C . ARG A 1 104 ? -0.065 -2.978 11.636 1.00 93.62 104 ARG A C 1
ATOM 835 O O . ARG A 1 104 ? -0.481 -2.262 12.538 1.00 93.62 104 ARG A O 1
ATOM 842 N N . PHE A 1 105 ? -0.020 -2.602 10.361 1.00 93.88 105 PHE A N 1
ATOM 843 C CA . PHE A 1 105 ? -0.504 -1.310 9.887 1.00 93.88 105 PHE A CA 1
ATOM 844 C C . PHE A 1 105 ? -2.031 -1.190 9.986 1.00 93.88 105 PHE A C 1
ATOM 846 O O . PHE A 1 105 ? -2.525 -0.202 10.512 1.00 93.88 105 PHE A O 1
ATOM 853 N N . LEU A 1 106 ? -2.782 -2.228 9.615 1.00 93.31 106 LEU A N 1
ATOM 854 C CA . LEU A 1 106 ? -4.237 -2.265 9.804 1.00 93.31 106 LEU A CA 1
ATOM 855 C C . LEU A 1 106 ? -4.632 -2.147 11.279 1.00 93.31 106 LEU A C 1
ATOM 857 O O . LEU A 1 106 ? -5.521 -1.374 11.609 1.00 93.31 106 LEU A O 1
ATOM 861 N N . ASN A 1 107 ? -3.925 -2.847 12.172 1.00 92.31 107 ASN A N 1
ATOM 862 C CA . ASN A 1 107 ? -4.131 -2.719 13.620 1.00 92.31 107 ASN A CA 1
ATOM 863 C C . ASN A 1 107 ? -3.789 -1.322 14.167 1.00 92.31 107 ASN A C 1
ATOM 865 O O . ASN A 1 107 ? -4.229 -0.966 15.258 1.00 92.31 107 ASN A O 1
ATOM 869 N N . LEU A 1 108 ? -2.932 -0.568 13.472 1.00 90.38 108 LEU 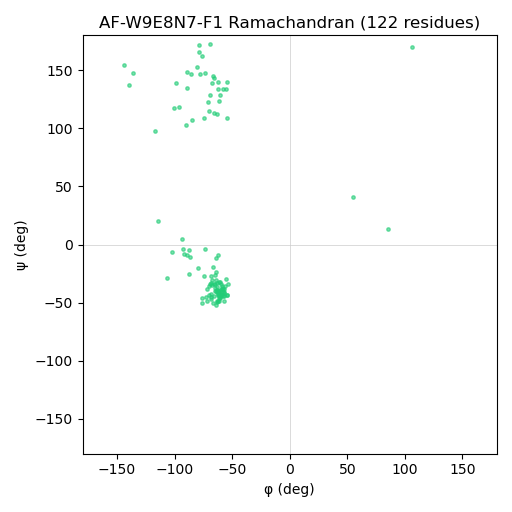A N 1
ATOM 870 C CA . LEU A 1 108 ? -2.619 0.818 13.814 1.00 90.38 108 LEU A CA 1
ATOM 871 C C . LEU A 1 108 ? -3.772 1.729 13.381 1.00 90.38 108 LEU A C 1
ATOM 873 O O . LEU A 1 108 ? -4.269 2.494 14.200 1.00 90.38 108 LEU A O 1
ATOM 877 N N . ILE A 1 109 ? -4.215 1.602 12.125 1.00 90.44 109 ILE A N 1
ATOM 878 C CA . ILE A 1 109 ? -5.335 2.374 11.572 1.00 90.44 109 ILE A CA 1
ATOM 879 C C . ILE A 1 109 ? -6.608 2.125 12.376 1.00 90.44 109 ILE A C 1
ATOM 881 O O . ILE A 1 109 ? -7.286 3.076 12.729 1.00 90.44 109 ILE A O 1
ATOM 885 N N . SER A 1 110 ? -6.903 0.875 12.740 1.00 90.00 110 SER A N 1
ATOM 886 C CA . SER A 1 110 ? -8.118 0.526 13.489 1.00 90.00 110 SER A CA 1
ATOM 887 C C . SER A 1 110 ? -8.190 1.137 14.892 1.00 90.00 110 SER A C 1
ATOM 889 O O . SER A 1 110 ? -9.210 1.009 15.557 1.00 90.00 110 SER A O 1
ATOM 891 N N . LYS A 1 111 ? -7.087 1.704 15.390 1.00 89.38 111 LYS A N 1
ATOM 892 C CA . LYS A 1 111 ? -7.015 2.404 16.679 1.00 89.38 111 LYS A CA 1
ATOM 893 C C . LYS A 1 111 ? -7.016 3.923 16.523 1.00 89.38 111 LYS A C 1
ATOM 895 O O . LYS A 1 111 ? -7.014 4.614 17.535 1.00 89.38 111 LYS A O 1
ATOM 900 N N . SER A 1 112 ? -6.940 4.422 15.293 1.00 87.62 112 SER A N 1
ATOM 901 C CA . SER A 1 112 ? -6.996 5.844 14.974 1.00 87.62 112 SER A CA 1
ATOM 902 C C . SER A 1 112 ? -8.407 6.203 14.524 1.00 87.62 112 SER A C 1
ATOM 904 O O . SER A 1 112 ? -9.020 5.463 13.758 1.00 87.62 112 SER A O 1
ATOM 906 N N . GLU A 1 113 ? -8.898 7.356 14.964 1.00 87.44 113 GLU A N 1
ATOM 907 C CA . GLU A 1 113 ? -10.179 7.916 14.518 1.00 87.44 113 GLU A CA 1
ATOM 908 C C . GLU A 1 113 ? -10.023 8.763 13.241 1.00 87.44 113 GLU A C 1
ATOM 910 O O . GLU A 1 113 ? -11.011 9.063 12.579 1.00 87.44 113 GLU A O 1
ATOM 915 N N . ALA A 1 114 ? -8.787 9.071 12.822 1.00 86.88 114 ALA A N 1
ATOM 916 C CA . ALA A 1 114 ? -8.509 10.011 11.730 1.00 86.88 114 ALA A CA 1
ATOM 917 C C . ALA A 1 114 ? -9.161 9.624 10.392 1.00 86.88 114 ALA A C 1
ATOM 919 O O . ALA A 1 114 ? -9.658 10.479 9.669 1.00 86.88 114 ALA A O 1
ATOM 920 N N . LEU A 1 115 ? -9.202 8.327 10.063 1.00 84.88 115 LEU A N 1
ATOM 921 C CA . LEU A 1 115 ? -9.842 7.872 8.824 1.00 84.88 115 LEU A CA 1
ATOM 922 C C . LEU A 1 115 ? -11.368 8.058 8.871 1.00 84.88 115 LEU A C 1
ATOM 924 O O . LEU A 1 115 ? -11.995 8.316 7.847 1.00 84.88 115 LEU A O 1
ATOM 928 N N . GLU A 1 116 ? -11.971 7.920 10.054 1.00 86.44 116 GLU A N 1
ATOM 929 C CA . GLU A 1 116 ? -13.399 8.165 10.250 1.00 86.44 116 GLU A CA 1
ATOM 930 C C . GLU A 1 116 ? -13.715 9.665 10.180 1.00 86.44 116 GLU A C 1
ATOM 932 O O . GLU A 1 116 ? -14.734 10.052 9.609 1.00 86.44 116 GLU A O 1
ATOM 937 N N . GLU A 1 117 ? -12.841 10.513 10.723 1.00 86.88 117 GLU A N 1
ATOM 938 C CA . GLU A 1 117 ? -12.956 11.971 10.632 1.00 86.88 117 GLU A CA 1
ATOM 939 C C . GLU A 1 117 ? -12.873 12.461 9.182 1.00 86.88 117 GLU A C 1
ATOM 941 O O . GLU A 1 117 ? -13.764 13.190 8.740 1.00 86.88 117 GLU A O 1
ATOM 946 N N . ASP A 1 118 ? -11.880 11.998 8.418 1.00 84.12 118 ASP A N 1
ATOM 947 C CA . ASP A 1 118 ? -11.740 12.340 6.998 1.00 84.12 118 ASP A CA 1
ATOM 948 C C . ASP A 1 118 ? -12.958 11.862 6.190 1.00 84.12 118 ASP A C 1
ATOM 950 O O . ASP A 1 118 ? -13.490 12.586 5.350 1.00 84.12 118 ASP A O 1
ATOM 954 N N . PHE A 1 119 ? -13.478 10.667 6.487 1.00 84.62 119 PHE A N 1
ATOM 955 C CA . PHE A 1 119 ? -14.695 10.169 5.845 1.00 84.62 119 PHE A CA 1
ATOM 956 C C . PHE A 1 119 ? -15.927 11.028 6.162 1.00 84.62 119 PHE A C 1
ATOM 958 O O . PHE A 1 119 ? -16.739 11.288 5.274 1.00 84.62 119 PHE A O 1
ATOM 965 N N . LYS A 1 120 ? -16.071 11.501 7.407 1.00 86.69 120 LYS A N 1
ATOM 966 C CA . LYS A 1 120 ? -17.164 12.407 7.796 1.00 86.69 120 LYS A CA 1
ATOM 967 C C . LYS A 1 120 ? -17.092 13.731 7.037 1.00 86.69 120 LYS A C 1
ATOM 969 O O . LYS A 1 120 ? -18.134 14.204 6.600 1.00 86.69 120 LYS A O 1
ATOM 974 N N . GLN A 1 121 ? -15.896 14.290 6.838 1.00 84.81 121 GLN A N 1
ATOM 975 C CA . GLN A 1 121 ? -15.705 15.528 6.069 1.00 84.81 121 GLN A CA 1
ATOM 976 C C . GLN A 1 121 ? -16.068 15.392 4.585 1.00 84.81 121 GLN A C 1
ATOM 978 O O . GLN A 1 121 ? -16.415 16.379 3.951 1.00 84.81 121 GLN A O 1
ATOM 983 N N . LEU A 1 122 ? -15.988 14.185 4.020 1.00 81.25 122 LEU A N 1
ATOM 984 C CA . LEU A 1 122 ? -16.371 13.942 2.627 1.00 81.25 122 LEU A CA 1
ATOM 985 C C . LEU A 1 122 ? -17.888 13.815 2.424 1.00 81.25 122 LEU A C 1
ATOM 987 O O . LEU A 1 122 ? -18.359 13.933 1.293 1.00 81.25 122 LEU A O 1
ATOM 991 N N . ILE A 1 123 ? -18.646 13.516 3.484 1.00 81.50 123 ILE A N 1
ATOM 992 C CA . ILE A 1 123 ? -20.089 13.231 3.404 1.00 81.50 123 ILE A CA 1
ATOM 993 C C . ILE A 1 123 ? -20.949 14.377 3.948 1.00 81.50 123 ILE A C 1
ATOM 995 O O . ILE A 1 123 ? -22.091 14.522 3.506 1.00 81.50 123 ILE A O 1
ATOM 999 N N . LEU A 1 124 ? -20.434 15.152 4.906 1.00 61.12 124 LEU A N 1
ATOM 1000 C CA . LEU A 1 124 ? -21.100 16.313 5.508 1.00 61.12 124 LEU A CA 1
ATOM 1001 C C . LEU A 1 124 ? -20.752 17.604 4.765 1.00 61.12 124 LEU A C 1
ATOM 1003 O O . LEU A 1 124 ? -21.692 18.402 4.549 1.00 61.12 124 LEU A O 1
#

Foldseek 3Di:
DDDDDDDPDDPVRVVVPDDDDPLLVVLVVDDCVQVQVQLDDDPDPDDDDADRLQLLVSLVVVCVVVVPPDLQSSQVCCVPPLVSVVSSPHDSPDDGDDSVSSVVSVVSSVPDCRVVVVVVVVVD

Mean predicted aligned error: 5.87 Å

Sequence (124 aa):
MYIRQECLFSFDELIIFQPETKLEMVLSQLDFSNVVLSLSRPEYKRGPKGYDPLPLLYALIAMQLEKIPTIAKLVDRLKSDPIFRYNCGFNVLGPVPSTSTFSRFLNLISKSEALEEDFKQLIL

InterPro domains:
  IPR008490 Transposase InsH, N-terminal [PF05598] (19-106)

Radius of gyration: 16.67 Å; Cα contacts (8 Å, |Δi|>4): 67; chains: 1; bounding box: 54×29×39 Å

Solvent-accessible surface area (backbone atoms only — not comparable to full-atom values): 7786 Å² total; per-residue (Å²): 134,86,83,78,78,76,78,92,63,55,72,70,65,57,52,71,77,49,79,86,46,75,64,49,64,53,56,74,73,59,85,53,64,66,42,44,59,74,67,55,69,80,84,67,94,69,77,82,84,76,80,66,61,60,33,55,49,40,43,56,50,49,29,61,77,70,63,50,91,41,63,64,56,46,40,50,43,48,71,75,32,56,65,65,25,40,70,23,63,41,62,69,89,51,87,76,72,49,58,68,53,52,52,55,48,51,62,48,52,76,73,47,64,48,63,59,52,56,52,48,68,75,74,109

pLDDT: mean 88.11, std 9.42, range [54.56, 98.25]

Secondary structure (DSSP, 8-state):
-------SS-HHHHHHTSPPPHHHHHHTT---HHHHHHH-----SSSPPPPPHHHHHHHHHHHHHTT---HHHHHHHHHH-HHHHHHTT--TTSPPPPHHHHHHHHHHHTT-SHHHHHHHHHH-